Protein AF-A0A1F3VCE5-F1 (afdb_monomer)

Secondary structure (DSSP, 8-state):
----SSSHHHHHHHHHHHHHHHHHHTT--HHHHHHHHHHHHHHTT--SSEEEEHHHHHHHH-TTPPP-SEEEEEES-GGGG--SSHHHHHHHHHHHHHHHHT---SSS-EEEEPPP-EE-TTSTT--EEEEEEEEETTEEEEEEEEEE----------------GGGG---

Foldseek 3Di:
DAPPDPALVVLLVLVLVLLVVVCVVLVHDSQQSVLLVVVCVLCPPDPFQKDWDDQVVVVLVDVPGDGDLETEIEGLDLVVQDDPDLQSSQVSVLVVSQVSQPDCPVSQKHKDWADFPDWQPVAPSTKTKTKMFIDTPNDGPHIGIYIYHYPNDDDDDDPDPPPVCCSVVSD

Mean predicted aligned error: 9.4 Å

Structure (mmCIF, N/CA/C/O backbone):
data_AF-A0A1F3VCE5-F1
#
_entry.id   AF-A0A1F3VCE5-F1
#
loop_
_atom_site.group_PDB
_atom_site.id
_atom_site.type_symbol
_atom_site.label_atom_id
_atom_site.label_alt_id
_atom_site.label_comp_id
_atom_site.label_asym_id
_atom_site.label_entity_id
_atom_site.label_seq_id
_atom_site.pdbx_PDB_ins_code
_atom_site.Cartn_x
_atom_site.Cartn_y
_atom_site.Cartn_z
_atom_site.occupancy
_atom_site.B_iso_or_equiv
_atom_site.auth_seq_id
_atom_site.auth_comp_id
_atom_site.auth_asym_id
_atom_site.auth_atom_id
_atom_site.pdbx_PDB_model_num
ATOM 1 N N . MET A 1 1 ? -18.818 -1.400 -1.404 1.00 47.31 1 MET A N 1
ATOM 2 C CA . MET A 1 1 ? -19.291 -1.476 -0.005 1.00 47.31 1 MET A CA 1
ATOM 3 C C . MET A 1 1 ? -19.801 -0.100 0.384 1.00 47.31 1 MET A C 1
ATOM 5 O O . MET A 1 1 ? -19.140 0.873 0.045 1.00 47.31 1 MET A O 1
ATOM 9 N N . LYS A 1 2 ? -20.990 0.013 0.988 1.00 45.16 2 LYS A N 1
ATOM 10 C CA . LYS A 1 2 ? -21.514 1.306 1.466 1.00 45.16 2 LYS A CA 1
ATOM 11 C C . LYS A 1 2 ? -20.711 1.740 2.697 1.00 45.16 2 LYS A C 1
ATOM 13 O O . LYS A 1 2 ? -20.388 0.902 3.528 1.00 45.16 2 LYS A O 1
ATOM 18 N N . LYS A 1 3 ? -20.405 3.034 2.816 1.00 55.72 3 LYS A N 1
ATOM 19 C CA . LYS A 1 3 ? -19.778 3.611 4.014 1.00 55.72 3 LYS A CA 1
ATOM 20 C C . LYS A 1 3 ? -20.728 3.443 5.207 1.00 55.72 3 LYS A C 1
ATOM 22 O O . LYS A 1 3 ? -21.699 4.186 5.313 1.00 55.72 3 LYS A O 1
ATOM 27 N N . GLU A 1 4 ? -20.471 2.465 6.074 1.00 68.81 4 GLU A N 1
ATOM 28 C CA . GLU A 1 4 ? -21.189 2.325 7.354 1.00 68.81 4 GLU A CA 1
ATOM 29 C C . GLU A 1 4 ? -20.799 3.431 8.348 1.00 68.81 4 GLU A C 1
ATOM 31 O O . GLU A 1 4 ? -21.592 3.825 9.204 1.00 68.81 4 GLU A O 1
ATOM 36 N N . TYR A 1 5 ? -19.603 4.001 8.193 1.00 79.31 5 TYR A N 1
ATOM 37 C CA . TYR A 1 5 ? -19.126 5.116 9.005 1.00 79.31 5 TYR A CA 1
ATOM 38 C C . TYR A 1 5 ? -19.456 6.460 8.378 1.00 79.31 5 TYR A C 1
ATOM 40 O O . TYR A 1 5 ? -19.314 6.657 7.174 1.00 79.31 5 TYR A O 1
ATOM 48 N N . LYS A 1 6 ? -19.839 7.414 9.230 1.00 81.31 6 LYS A N 1
ATOM 49 C CA . LYS A 1 6 ? -20.120 8.797 8.826 1.00 81.31 6 LYS A CA 1
ATOM 50 C C . LYS A 1 6 ? -18.841 9.590 8.551 1.00 81.31 6 LYS A C 1
ATOM 52 O O . LYS A 1 6 ? -18.861 10.500 7.725 1.00 81.31 6 LYS A O 1
ATOM 57 N N . THR A 1 7 ? -17.735 9.260 9.225 1.00 88.56 7 THR A N 1
ATOM 58 C CA . THR A 1 7 ? -16.458 9.972 9.088 1.00 88.56 7 THR A CA 1
ATOM 59 C C . THR A 1 7 ? -15.280 9.018 8.877 1.00 88.56 7 THR A C 1
ATOM 61 O O . THR A 1 7 ? -15.267 7.889 9.371 1.00 88.56 7 THR A O 1
ATOM 64 N N . SER A 1 8 ? -14.255 9.499 8.167 1.00 88.62 8 SER A N 1
ATOM 65 C CA . SER A 1 8 ? -12.971 8.807 7.970 1.00 88.62 8 SER A CA 1
ATOM 66 C C . SER A 1 8 ? -12.250 8.533 9.294 1.00 88.62 8 SER A C 1
ATOM 68 O O . SER A 1 8 ? -11.576 7.515 9.446 1.00 88.62 8 SER A O 1
ATOM 70 N N . ARG A 1 9 ? -12.411 9.425 10.279 1.00 90.50 9 ARG A N 1
ATOM 71 C CA . ARG A 1 9 ? -11.846 9.280 11.623 1.00 90.50 9 ARG A CA 1
ATOM 72 C C . ARG A 1 9 ? -12.459 8.105 12.378 1.00 90.50 9 ARG A C 1
ATOM 74 O O . ARG A 1 9 ? -11.711 7.327 12.969 1.00 90.50 9 ARG A O 1
ATOM 81 N N . ASP A 1 10 ? -13.784 7.980 12.352 1.00 88.94 10 ASP A N 1
ATOM 82 C CA . ASP A 1 10 ? -14.490 6.886 13.031 1.00 88.94 10 ASP A CA 1
ATOM 83 C C . ASP A 1 10 ? -14.107 5.542 12.414 1.00 88.94 10 ASP A C 1
ATOM 85 O O . ASP A 1 10 ? -13.773 4.602 13.136 1.00 88.94 10 ASP A O 1
ATOM 89 N N . PHE A 1 11 ? -14.042 5.496 11.079 1.00 88.62 11 PHE A N 1
ATOM 90 C CA . PHE A 1 11 ? -13.534 4.339 10.352 1.00 88.62 11 PHE A CA 1
ATOM 91 C C . PHE A 1 11 ? -12.097 3.989 10.764 1.00 88.62 11 PHE A C 1
ATOM 93 O O . PHE A 1 11 ? -11.826 2.836 11.095 1.00 88.62 11 PHE A O 1
ATOM 100 N N . ARG A 1 12 ? -11.178 4.969 10.814 1.00 88.88 12 ARG A N 1
ATOM 101 C CA . ARG A 1 12 ? -9.786 4.728 11.231 1.00 88.88 12 ARG A CA 1
ATOM 102 C C . ARG A 1 12 ? -9.717 4.111 12.624 1.00 88.88 12 ARG A C 1
ATOM 104 O O . ARG A 1 12 ? -8.976 3.154 12.824 1.00 88.88 12 ARG A O 1
ATOM 111 N N . ASN A 1 13 ? -10.451 4.666 13.585 1.00 89.44 13 ASN A N 1
ATOM 112 C CA . ASN A 1 13 ? -10.423 4.190 14.966 1.00 89.44 13 ASN A CA 1
ATOM 113 C C . ASN A 1 13 ? -10.963 2.757 15.063 1.00 89.44 13 ASN A C 1
ATOM 115 O O . ASN A 1 13 ? -10.284 1.889 15.610 1.00 89.44 13 ASN A O 1
ATOM 119 N N . ALA A 1 14 ? -12.122 2.495 14.451 1.00 89.06 14 ALA A N 1
ATOM 120 C CA . ALA A 1 14 ? -12.724 1.165 14.424 1.00 89.06 14 ALA A CA 1
ATOM 121 C C . ALA A 1 14 ? -11.811 0.131 13.748 1.00 89.06 14 ALA A C 1
ATOM 123 O O . ALA A 1 14 ? -11.605 -0.961 14.282 1.00 89.06 14 ALA A O 1
ATOM 124 N N . LEU A 1 15 ? -11.200 0.496 12.614 1.00 88.12 15 LEU A N 1
ATOM 125 C CA . LEU A 1 15 ? -10.221 -0.339 11.929 1.00 88.12 15 LEU A CA 1
ATOM 126 C C . LEU A 1 15 ? -9.036 -0.643 12.850 1.00 88.12 15 LEU A C 1
ATOM 128 O O . LEU A 1 15 ? -8.709 -1.807 13.056 1.00 88.12 15 LEU A O 1
ATOM 132 N N . LEU A 1 16 ? -8.396 0.375 13.429 1.00 88.94 16 LEU A N 1
ATOM 133 C CA . LEU A 1 16 ? -7.216 0.184 14.276 1.00 88.94 16 LEU A CA 1
ATOM 134 C C . LEU A 1 16 ? -7.503 -0.705 15.487 1.00 88.94 16 LEU A C 1
ATOM 136 O O . LEU A 1 16 ? -6.678 -1.558 15.818 1.00 88.94 16 LEU A O 1
ATOM 140 N N . ASP A 1 17 ? -8.659 -0.549 16.124 1.00 90.62 17 ASP A N 1
ATOM 141 C CA . ASP A 1 17 ? -9.047 -1.388 17.255 1.00 90.62 17 ASP A CA 1
ATOM 142 C C . ASP A 1 17 ? -9.323 -2.830 16.827 1.00 90.62 17 ASP A C 1
ATOM 144 O O . ASP A 1 17 ? -8.852 -3.768 17.478 1.00 90.62 17 ASP A O 1
ATOM 148 N N . LYS A 1 18 ? -9.965 -3.034 15.672 1.00 87.06 18 LYS A N 1
ATOM 149 C CA . LYS A 1 18 ? -10.156 -4.373 15.110 1.00 87.06 18 LYS A CA 1
ATOM 150 C C . LYS A 1 18 ? -8.828 -5.046 14.763 1.00 87.06 18 LYS A C 1
ATOM 152 O O . LYS A 1 18 ? -8.633 -6.215 15.092 1.00 87.06 18 LYS A O 1
ATOM 157 N N . LEU A 1 19 ? -7.884 -4.322 14.159 1.00 87.88 19 LEU A N 1
ATOM 158 C CA . LEU A 1 19 ? -6.565 -4.869 13.818 1.00 87.88 19 LEU A CA 1
ATOM 159 C C . LEU A 1 19 ? -5.781 -5.287 15.069 1.00 87.88 19 LEU A C 1
ATOM 161 O O . LEU A 1 19 ? -5.090 -6.304 15.026 1.00 87.88 19 LEU A O 1
ATOM 165 N N . LYS A 1 20 ? -5.918 -4.569 16.194 1.00 89.75 20 LYS A N 1
ATOM 166 C CA . LYS A 1 20 ? -5.337 -4.991 17.484 1.00 89.75 20 LYS A CA 1
ATOM 167 C C . LYS A 1 20 ? -5.942 -6.307 17.974 1.00 89.75 20 LYS A C 1
ATOM 169 O O . LYS A 1 20 ? -5.195 -7.190 18.387 1.00 89.75 20 LYS A O 1
ATOM 174 N N . GLN A 1 21 ? -7.266 -6.457 17.897 1.00 88.19 21 GLN A N 1
ATOM 175 C CA . GLN A 1 21 ? -7.953 -7.693 18.295 1.00 88.19 21 GLN A CA 1
ATOM 176 C C . GLN A 1 21 ? -7.508 -8.887 17.439 1.00 88.19 21 GLN A C 1
ATOM 178 O O . GLN A 1 21 ? -7.183 -9.945 17.973 1.00 88.19 21 GLN A O 1
ATOM 183 N N . VAL A 1 22 ? -7.433 -8.704 16.117 1.00 85.75 22 VAL A N 1
ATOM 184 C CA . VAL A 1 22 ? -6.975 -9.743 15.180 1.00 85.75 22 VAL A CA 1
ATOM 185 C C . VAL A 1 22 ? -5.514 -10.114 15.439 1.00 85.75 22 VAL A C 1
ATOM 187 O O . VAL A 1 22 ? -5.173 -11.294 15.466 1.00 85.75 22 VAL A O 1
ATOM 190 N N . ALA A 1 23 ? -4.651 -9.122 15.668 1.00 87.81 23 ALA A N 1
ATOM 191 C CA . ALA A 1 23 ? -3.246 -9.347 15.989 1.00 87.81 23 ALA A CA 1
ATOM 192 C C . ALA A 1 23 ? -3.077 -10.172 17.273 1.00 87.81 23 ALA A C 1
ATOM 194 O O . ALA A 1 23 ? -2.309 -11.134 17.278 1.00 87.81 23 ALA A O 1
ATOM 195 N N . PHE A 1 24 ? -3.844 -9.848 18.318 1.00 89.75 24 PHE A N 1
ATOM 196 C CA . PHE A 1 24 ? -3.861 -10.602 19.569 1.00 89.75 24 PHE A CA 1
ATOM 197 C C . PHE A 1 24 ? -4.311 -12.053 19.355 1.00 89.75 24 PHE A C 1
ATOM 199 O O . PHE A 1 24 ? -3.598 -12.977 19.740 1.00 89.75 24 PHE A O 1
ATOM 206 N N . ALA A 1 25 ? -5.442 -12.261 18.673 1.00 86.31 25 ALA A N 1
ATOM 207 C CA . ALA A 1 25 ? -5.984 -13.595 18.412 1.00 86.31 25 ALA A CA 1
ATOM 208 C C . ALA A 1 25 ? -5.031 -14.476 17.585 1.00 86.31 25 ALA A C 1
ATOM 210 O O . ALA A 1 25 ? -4.912 -15.671 17.838 1.00 86.31 25 ALA A O 1
ATOM 211 N N . GLN A 1 26 ? -4.321 -13.887 16.618 1.00 82.62 26 GLN A N 1
ATOM 212 C CA . GLN A 1 26 ? -3.364 -14.601 15.767 1.00 82.62 26 GLN A CA 1
ATOM 213 C C . GLN A 1 26 ? -1.943 -14.666 16.348 1.00 82.62 26 GLN A C 1
ATOM 215 O O . GLN A 1 26 ? -1.054 -15.187 15.676 1.00 82.62 26 GLN A O 1
ATOM 220 N N . GLN A 1 27 ? -1.701 -14.106 17.540 1.00 86.69 27 GLN A N 1
ATOM 221 C CA . GLN A 1 27 ? -0.365 -13.977 18.142 1.00 86.69 27 GLN A CA 1
ATOM 222 C C . GLN A 1 27 ? 0.666 -13.341 17.185 1.00 86.69 27 GLN A C 1
ATOM 224 O O . GLN A 1 27 ? 1.843 -13.701 17.148 1.00 86.69 27 GLN A O 1
ATOM 229 N N . LYS A 1 28 ? 0.215 -12.376 16.376 1.00 84.38 28 LYS A N 1
ATOM 230 C CA . LYS A 1 28 ? 1.040 -11.619 15.424 1.00 84.38 28 LYS A CA 1
A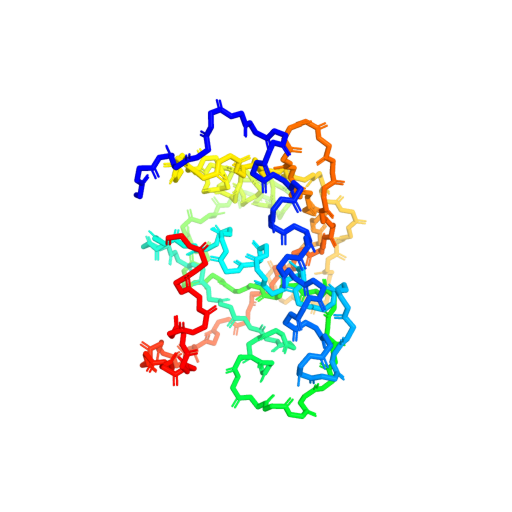TOM 231 C C . LYS A 1 28 ? 1.195 -10.184 15.908 1.00 84.38 28 LYS A C 1
ATOM 233 O O . LYS A 1 28 ? 0.367 -9.661 16.646 1.00 84.38 28 LYS A O 1
ATOM 238 N N . SER A 1 29 ? 2.241 -9.500 15.451 1.00 87.69 29 SER A N 1
ATOM 239 C CA . SER A 1 29 ? 2.367 -8.069 15.723 1.00 87.69 29 SER A CA 1
ATOM 240 C C . SER A 1 29 ? 1.297 -7.273 14.976 1.00 87.69 29 SER A C 1
ATOM 242 O O . SER A 1 29 ? 0.967 -7.572 13.823 1.00 87.69 29 SER A O 1
ATOM 244 N N . VAL A 1 30 ? 0.791 -6.214 15.611 1.00 86.38 30 VAL A N 1
ATOM 245 C CA . VAL A 1 30 ? -0.200 -5.308 15.009 1.00 86.38 30 VAL A CA 1
ATOM 246 C C . VAL A 1 30 ? 0.321 -4.761 13.681 1.00 86.38 30 VAL A C 1
ATOM 248 O O . VAL A 1 30 ? -0.391 -4.784 12.685 1.00 86.38 30 VAL A O 1
ATOM 251 N N . GLN A 1 31 ? 1.602 -4.388 13.618 1.00 83.81 31 GLN A N 1
ATOM 252 C CA . GLN A 1 31 ? 2.233 -3.870 12.404 1.00 83.81 31 GLN A CA 1
ATOM 253 C C . GLN A 1 31 ? 2.229 -4.890 11.257 1.00 83.81 31 GLN A C 1
ATOM 255 O O . GLN A 1 31 ? 2.197 -4.497 10.094 1.00 83.81 31 GLN A O 1
ATOM 260 N N . ARG A 1 32 ? 2.286 -6.197 11.552 1.00 83.44 32 ARG A N 1
ATOM 261 C CA . ARG A 1 32 ? 2.209 -7.246 10.525 1.00 83.44 32 ARG A CA 1
ATOM 262 C C . ARG A 1 32 ? 0.805 -7.328 9.935 1.00 83.44 32 ARG A C 1
ATOM 264 O O . ARG A 1 32 ? 0.677 -7.271 8.718 1.00 83.44 32 ARG A O 1
ATOM 271 N N . ILE A 1 33 ? -0.220 -7.392 10.786 1.00 84.81 33 ILE A N 1
ATOM 272 C CA . ILE A 1 33 ? -1.625 -7.409 10.349 1.00 84.81 33 ILE A CA 1
ATOM 273 C C . ILE A 1 33 ? -1.952 -6.142 9.551 1.00 84.81 33 ILE A C 1
ATOM 275 O O . ILE A 1 33 ? -2.506 -6.213 8.463 1.00 84.81 33 ILE A O 1
ATOM 279 N N . GLN A 1 34 ? -1.520 -4.984 10.044 1.00 84.94 34 GLN A N 1
ATOM 280 C CA . GLN A 1 34 ? -1.663 -3.695 9.373 1.00 84.94 34 GLN A CA 1
ATOM 281 C C . GLN A 1 34 ? -1.083 -3.680 7.951 1.00 84.94 34 GLN A C 1
ATOM 283 O O . GLN A 1 34 ? -1.758 -3.253 7.016 1.00 84.94 34 GLN A O 1
ATOM 288 N N . ARG A 1 35 ? 0.147 -4.184 7.766 1.00 81.12 35 ARG A N 1
ATOM 289 C CA . ARG A 1 35 ? 0.762 -4.287 6.434 1.00 81.12 35 ARG A CA 1
ATOM 290 C C . ARG A 1 35 ? -0.004 -5.236 5.521 1.00 81.12 35 ARG A C 1
ATOM 292 O O . ARG A 1 35 ? -0.157 -4.916 4.349 1.00 81.12 35 ARG A O 1
ATOM 299 N N . GLN A 1 36 ? -0.493 -6.362 6.041 1.00 81.56 36 GLN A N 1
ATOM 300 C CA . GLN A 1 36 ? -1.307 -7.299 5.262 1.00 81.56 36 GLN A CA 1
ATOM 301 C C . GLN A 1 36 ? -2.576 -6.613 4.744 1.00 81.56 36 GLN A C 1
ATOM 303 O O . GLN A 1 36 ? -2.790 -6.577 3.538 1.00 81.56 36 GLN A O 1
ATOM 308 N N . VAL A 1 37 ? -3.322 -5.934 5.621 1.00 84.50 37 VAL A N 1
ATOM 309 C CA . VAL A 1 37 ? -4.534 -5.197 5.224 1.00 84.50 37 VAL A CA 1
ATOM 310 C C . VAL A 1 37 ? -4.240 -4.100 4.205 1.00 84.50 37 VAL A C 1
ATOM 312 O O . VAL A 1 37 ? -4.948 -3.991 3.209 1.00 84.50 37 VAL A O 1
ATOM 315 N N . ALA A 1 38 ? -3.195 -3.297 4.420 1.00 84.38 38 ALA A N 1
ATOM 316 C CA . ALA A 1 38 ? -2.819 -2.243 3.478 1.00 84.38 38 ALA A CA 1
ATOM 317 C C . ALA A 1 38 ? -2.469 -2.807 2.089 1.00 84.38 38 ALA A C 1
ATOM 319 O O . ALA A 1 38 ? -2.862 -2.236 1.075 1.00 84.38 38 ALA A O 1
ATOM 320 N N . SER A 1 39 ? -1.766 -3.942 2.049 1.00 80.19 39 SER A N 1
ATOM 321 C CA . SER A 1 39 ? -1.343 -4.600 0.807 1.00 80.19 39 SER A CA 1
ATOM 322 C C . SER A 1 39 ? -2.532 -5.191 0.054 1.00 80.19 39 SER A C 1
ATOM 324 O O . SER A 1 39 ? -2.686 -4.949 -1.143 1.00 80.19 39 SER A O 1
ATOM 326 N N . ASP A 1 40 ? -3.412 -5.898 0.766 1.00 80.75 40 ASP A N 1
ATOM 327 C CA . ASP A 1 40 ? -4.636 -6.462 0.198 1.00 80.75 40 ASP A CA 1
ATOM 328 C C . ASP A 1 40 ? -5.523 -5.357 -0.385 1.00 80.75 40 ASP A C 1
ATOM 330 O O . ASP A 1 40 ? -6.022 -5.478 -1.507 1.00 80.75 40 ASP A O 1
ATOM 334 N N . ARG A 1 41 ? -5.671 -4.235 0.331 1.00 84.50 41 ARG A N 1
ATOM 335 C CA . ARG A 1 41 ? -6.462 -3.083 -0.126 1.00 84.50 41 ARG A CA 1
ATOM 336 C C . ARG A 1 41 ? -5.859 -2.417 -1.359 1.00 84.50 41 ARG A C 1
ATOM 338 O O . ARG A 1 41 ? -6.585 -2.204 -2.328 1.00 84.50 41 ARG A O 1
ATOM 345 N N . LEU A 1 42 ? -4.545 -2.189 -1.383 1.00 82.19 42 LEU A N 1
ATOM 346 C CA . LEU A 1 42 ? -3.846 -1.584 -2.524 1.00 82.19 42 LEU A CA 1
ATOM 347 C C . LEU A 1 42 ? -4.054 -2.369 -3.835 1.00 82.19 42 LEU A C 1
ATOM 349 O O . LEU A 1 42 ? -4.202 -1.778 -4.909 1.00 82.19 42 LEU A O 1
ATOM 353 N N . PHE A 1 43 ? -4.109 -3.702 -3.760 1.00 78.12 43 PHE A N 1
ATOM 354 C CA . PHE A 1 43 ? -4.286 -4.570 -4.932 1.00 78.12 43 PHE A CA 1
ATOM 355 C C . PHE A 1 43 ? -5.708 -5.126 -5.099 1.00 78.12 43 PHE A C 1
ATOM 357 O O . PHE A 1 43 ? -5.961 -5.909 -6.021 1.00 78.12 43 PHE A O 1
ATOM 364 N N . THR A 1 44 ? -6.671 -4.675 -4.292 1.00 80.25 44 THR A N 1
ATOM 365 C CA . THR A 1 44 ? -8.076 -5.075 -4.433 1.00 80.25 44 THR A CA 1
ATOM 366 C C . THR A 1 44 ? -8.632 -4.642 -5.796 1.00 80.25 44 THR A C 1
ATOM 368 O O . THR A 1 44 ? -8.356 -3.553 -6.311 1.00 80.25 44 THR A O 1
ATOM 371 N N . GLY A 1 45 ? -9.396 -5.534 -6.438 1.00 67.88 45 GLY A N 1
ATOM 372 C CA . GLY A 1 45 ? -10.008 -5.282 -7.749 1.00 67.88 45 GLY A CA 1
ATOM 373 C C . GLY A 1 45 ? -9.008 -5.138 -8.904 1.00 67.88 45 GLY A C 1
ATOM 374 O O . GLY A 1 45 ? -9.370 -4.656 -9.977 1.00 67.88 45 GLY A O 1
ATOM 375 N N . ALA A 1 46 ? -7.737 -5.506 -8.714 1.00 60.56 46 ALA A N 1
ATOM 376 C CA . ALA A 1 46 ? -6.721 -5.395 -9.752 1.00 60.56 46 ALA A CA 1
ATOM 377 C C . ALA A 1 46 ? -6.938 -6.423 -10.883 1.00 60.56 46 ALA A C 1
ATOM 379 O O . ALA A 1 46 ? -6.563 -7.587 -10.768 1.00 60.56 46 ALA A O 1
ATOM 380 N N . LYS A 1 47 ? -7.448 -5.969 -12.034 1.00 60.16 47 LYS A N 1
ATOM 381 C CA . LYS A 1 47 ? -7.183 -6.598 -13.342 1.00 60.16 47 LYS A CA 1
ATOM 382 C C . LYS A 1 47 ? -5.889 -6.010 -13.913 1.00 60.16 47 LYS A C 1
ATOM 384 O O . LYS A 1 47 ? -5.919 -5.277 -14.892 1.00 60.16 47 LYS A O 1
ATOM 389 N N . ALA A 1 48 ? -4.767 -6.217 -13.236 1.00 61.25 48 ALA A N 1
ATOM 390 C CA . ALA A 1 48 ? -3.525 -5.512 -13.548 1.00 61.25 48 ALA A CA 1
ATOM 391 C C . ALA A 1 48 ? -2.390 -6.491 -13.893 1.00 61.25 48 ALA A C 1
ATOM 393 O O . ALA A 1 48 ? -2.436 -7.652 -13.473 1.00 61.25 48 ALA A O 1
ATOM 394 N N . PRO A 1 49 ? -1.358 -6.057 -14.641 1.00 73.56 49 PRO A N 1
ATOM 395 C CA . PRO A 1 49 ? -0.232 -6.912 -15.013 1.00 73.56 49 PRO A CA 1
ATOM 396 C C . PRO A 1 49 ? 0.708 -7.216 -13.834 1.00 73.56 49 PRO A C 1
ATOM 398 O O . PRO A 1 49 ? 1.758 -7.809 -14.049 1.00 73.56 49 PRO A O 1
ATOM 401 N N . TRP A 1 5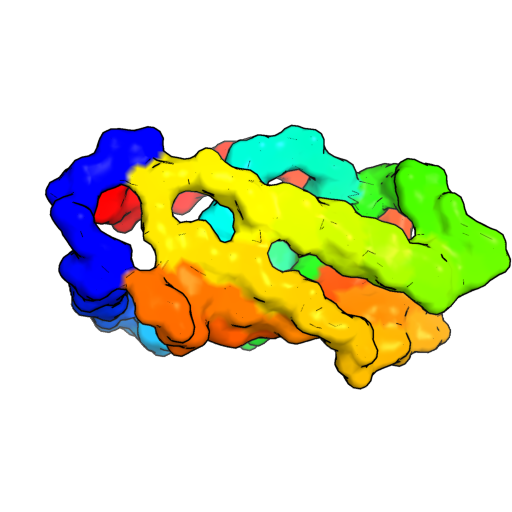0 ? 0.364 -6.824 -12.604 1.00 77.00 50 TRP A N 1
ATOM 402 C CA . TRP A 1 50 ? 1.183 -7.051 -11.417 1.00 77.00 50 TRP A CA 1
ATOM 403 C C . TRP A 1 50 ? 1.057 -8.491 -10.921 1.00 77.00 50 TRP A C 1
ATOM 405 O O . TRP A 1 50 ? -0.029 -9.068 -10.841 1.00 77.00 50 TRP A O 1
ATOM 415 N N . ILE A 1 51 ? 2.193 -9.056 -10.551 1.00 78.44 51 ILE A N 1
ATOM 416 C CA . ILE A 1 51 ? 2.328 -10.344 -9.892 1.00 78.44 51 ILE A CA 1
ATOM 417 C C . ILE A 1 51 ? 2.965 -10.086 -8.536 1.00 78.44 51 ILE A C 1
ATOM 419 O O . ILE A 1 51 ? 4.098 -9.618 -8.483 1.00 78.44 51 ILE A O 1
ATOM 423 N N . LEU A 1 52 ? 2.275 -10.449 -7.456 1.00 79.25 52 LEU A N 1
ATOM 424 C CA . LEU A 1 52 ? 2.851 -10.424 -6.115 1.00 79.25 52 LEU A CA 1
ATOM 425 C C . LEU A 1 52 ? 3.857 -11.569 -5.942 1.00 79.25 52 LEU A C 1
ATOM 427 O O . LEU A 1 52 ? 3.505 -12.734 -6.112 1.00 79.25 52 LEU A O 1
ATOM 431 N N . LYS A 1 53 ? 5.091 -11.236 -5.576 1.00 78.06 53 LYS A N 1
ATOM 432 C CA . LYS A 1 53 ? 6.222 -12.140 -5.358 1.00 78.06 53 LYS A CA 1
ATOM 433 C C . LYS A 1 53 ? 6.727 -12.074 -3.914 1.00 78.06 53 LYS A C 1
ATOM 435 O O . LYS A 1 53 ? 6.175 -11.390 -3.051 1.00 78.06 53 LYS A O 1
ATOM 440 N N . GLY A 1 54 ? 7.795 -12.833 -3.677 1.00 77.19 54 GLY A N 1
ATOM 441 C CA . GLY A 1 54 ? 8.660 -12.686 -2.517 1.00 77.19 54 GLY A CA 1
ATOM 442 C C . GLY A 1 54 ? 8.008 -13.051 -1.191 1.00 77.19 54 GLY A C 1
ATOM 443 O O . GLY A 1 54 ? 7.153 -13.938 -1.112 1.00 77.19 54 GLY A O 1
ATOM 444 N N . GLY A 1 55 ? 8.461 -12.389 -0.126 1.00 77.88 55 GLY A N 1
ATOM 445 C CA . GLY A 1 55 ? 8.091 -12.745 1.244 1.00 77.88 55 GLY A CA 1
ATOM 446 C C . GLY A 1 55 ? 6.591 -12.626 1.498 1.00 77.88 55 GLY A C 1
ATOM 447 O O . GLY A 1 55 ? 6.006 -13.508 2.119 1.00 77.88 55 GLY A O 1
ATOM 448 N N . HIS A 1 56 ? 5.947 -11.586 0.963 1.00 76.31 56 HIS A N 1
ATOM 449 C CA . HIS A 1 56 ? 4.527 -11.348 1.206 1.00 76.31 56 HIS A CA 1
ATOM 450 C C . HIS A 1 56 ? 3.653 -12.395 0.503 1.00 76.31 56 HIS A C 1
ATOM 452 O O . HIS A 1 56 ? 2.709 -12.907 1.098 1.00 76.31 56 HIS A O 1
ATOM 458 N N . ALA A 1 57 ? 4.027 -12.816 -0.712 1.00 77.81 57 ALA A N 1
ATOM 459 C CA . ALA A 1 57 ? 3.365 -13.932 -1.387 1.00 77.81 57 ALA A CA 1
ATOM 460 C C . ALA A 1 57 ? 3.466 -15.244 -0.587 1.00 77.81 57 ALA A C 1
ATOM 462 O O . ALA A 1 57 ? 2.518 -16.030 -0.569 1.00 77.81 57 ALA A O 1
ATOM 463 N N . LEU A 1 58 ? 4.597 -15.487 0.086 1.00 78.19 58 LEU A N 1
ATOM 464 C CA . LEU A 1 58 ? 4.762 -16.640 0.976 1.00 78.19 58 LEU A CA 1
ATOM 465 C C . LEU A 1 58 ? 3.948 -16.495 2.265 1.00 78.19 58 LEU A C 1
ATOM 467 O O . LEU A 1 58 ? 3.391 -17.487 2.726 1.00 78.19 58 LEU A O 1
ATOM 471 N N . GLU A 1 59 ? 3.827 -15.285 2.818 1.00 76.38 59 GLU A N 1
ATOM 472 C CA . GLU A 1 59 ? 2.969 -15.010 3.979 1.00 76.38 59 GLU A CA 1
ATOM 473 C C . GLU A 1 59 ? 1.502 -15.331 3.740 1.00 76.38 59 GLU A C 1
ATOM 475 O O . GLU A 1 59 ? 0.842 -15.853 4.636 1.00 76.38 59 GLU A O 1
ATOM 480 N N . LEU A 1 60 ? 1.015 -15.079 2.528 1.00 73.62 60 LEU A N 1
ATOM 481 C CA . LEU A 1 60 ? -0.345 -15.439 2.143 1.00 73.62 60 LEU A CA 1
ATOM 482 C C . LEU A 1 60 ? -0.535 -16.958 2.008 1.00 73.62 60 LEU A C 1
ATOM 484 O O . LEU A 1 60 ? -1.659 -17.432 2.115 1.00 73.62 60 LEU A O 1
ATOM 488 N N . ARG A 1 61 ? 0.538 -17.728 1.780 1.00 71.69 61 ARG A N 1
ATOM 489 C CA . ARG A 1 61 ? 0.484 -19.184 1.536 1.00 71.69 61 ARG A CA 1
ATOM 490 C C . ARG A 1 61 ? 0.834 -20.034 2.756 1.00 71.69 61 ARG A C 1
ATOM 492 O O . ARG A 1 61 ? 0.360 -21.159 2.862 1.00 71.69 61 ARG A O 1
ATOM 499 N N . ILE A 1 62 ? 1.698 -19.538 3.641 1.00 74.62 62 ILE A N 1
ATOM 500 C CA . ILE A 1 62 ? 2.290 -20.303 4.745 1.00 74.62 62 ILE A CA 1
ATOM 501 C C . ILE A 1 62 ? 2.131 -19.518 6.046 1.00 74.62 62 ILE A C 1
ATOM 503 O O . ILE A 1 62 ? 2.714 -18.442 6.212 1.00 74.62 62 ILE A O 1
ATOM 507 N N . GLN A 1 63 ? 1.416 -20.107 7.008 1.00 65.44 63 GLN A N 1
ATOM 508 C CA . GLN A 1 63 ? 1.089 -19.477 8.293 1.00 65.44 63 GLN A CA 1
ATOM 509 C C . GLN A 1 63 ? 2.329 -19.055 9.111 1.00 65.44 63 GLN A C 1
ATOM 511 O O . GLN A 1 63 ? 2.311 -17.997 9.737 1.00 65.44 63 GLN A O 1
ATOM 516 N N . ASN A 1 64 ? 3.425 -19.825 9.044 1.00 69.44 64 ASN A N 1
ATOM 517 C CA . ASN A 1 64 ? 4.655 -19.623 9.833 1.00 69.44 64 ASN A CA 1
ATOM 518 C C . ASN A 1 64 ? 5.826 -19.009 9.045 1.00 69.44 64 ASN A C 1
ATOM 520 O O . ASN A 1 64 ? 6.991 -19.141 9.418 1.00 69.44 64 ASN A O 1
ATOM 524 N N . SER A 1 65 ? 5.544 -18.344 7.931 1.00 72.12 65 SER A N 1
ATOM 525 C CA . SER A 1 65 ? 6.566 -17.610 7.179 1.00 72.12 65 SER A CA 1
ATOM 526 C C . SER A 1 65 ? 7.107 -16.412 7.974 1.00 72.12 65 SER A C 1
ATOM 528 O O . SER A 1 65 ? 6.389 -15.758 8.750 1.00 72.12 65 SER A O 1
ATOM 530 N N . ARG A 1 66 ? 8.397 -16.107 7.764 1.00 72.81 66 ARG A N 1
ATOM 531 C CA . ARG A 1 66 ? 9.044 -14.915 8.330 1.00 72.81 66 ARG A CA 1
ATOM 532 C C . ARG A 1 66 ? 8.308 -13.661 7.867 1.00 72.81 66 ARG A C 1
ATOM 534 O O . ARG A 1 66 ? 7.958 -13.554 6.697 1.00 72.81 66 ARG A O 1
ATOM 541 N N . ALA A 1 67 ? 8.125 -12.710 8.781 1.00 69.81 67 ALA A N 1
ATOM 542 C CA . ALA A 1 67 ? 7.504 -11.437 8.451 1.00 69.81 67 ALA A CA 1
ATOM 543 C C . ALA A 1 67 ? 8.390 -10.630 7.487 1.00 69.81 67 ALA A C 1
ATOM 545 O O . ALA A 1 67 ? 9.565 -10.399 7.778 1.00 69.81 67 ALA A O 1
ATOM 546 N N . THR A 1 68 ? 7.813 -10.147 6.391 1.00 72.56 68 THR A N 1
ATOM 547 C CA . THR A 1 68 ? 8.415 -9.158 5.500 1.00 72.56 68 THR A CA 1
ATOM 548 C C . THR A 1 68 ? 7.773 -7.783 5.699 1.00 72.56 68 THR A C 1
ATOM 550 O O . THR A 1 68 ? 6.635 -7.631 6.166 1.00 72.56 68 THR A O 1
ATOM 553 N N . LYS A 1 69 ? 8.546 -6.743 5.398 1.00 73.12 69 LYS A N 1
ATOM 554 C CA . LYS A 1 69 ? 8.071 -5.352 5.316 1.00 73.12 69 LYS A CA 1
ATOM 555 C C . LYS A 1 69 ? 7.839 -4.911 3.871 1.00 73.12 69 LYS A C 1
ATOM 557 O O . LYS A 1 69 ? 7.258 -3.852 3.646 1.00 73.12 69 LYS A O 1
ATOM 562 N N . ASP A 1 70 ? 8.292 -5.738 2.942 1.00 79.62 70 ASP A N 1
ATOM 563 C CA . ASP A 1 70 ? 8.490 -5.409 1.549 1.00 79.62 70 ASP A CA 1
ATOM 564 C C . ASP A 1 70 ? 7.455 -6.152 0.691 1.00 79.62 70 ASP A C 1
ATOM 566 O O . ASP A 1 70 ? 7.135 -7.318 0.945 1.00 79.62 70 ASP A O 1
ATOM 570 N N . LEU A 1 71 ? 6.909 -5.443 -0.297 1.00 78.69 71 LEU A N 1
ATOM 571 C CA . LEU A 1 71 ? 5.994 -5.953 -1.310 1.00 78.69 71 LEU A CA 1
ATOM 572 C C . LEU A 1 71 ? 6.743 -6.106 -2.623 1.00 78.69 71 LEU A C 1
ATOM 574 O O . LEU A 1 71 ? 6.959 -5.128 -3.333 1.00 78.69 71 LEU A O 1
ATOM 578 N N . ASP A 1 72 ? 7.121 -7.335 -2.947 1.00 81.00 72 ASP A N 1
ATOM 579 C CA . ASP A 1 72 ? 7.793 -7.634 -4.204 1.00 81.00 72 ASP A CA 1
ATOM 580 C C . ASP A 1 72 ? 6.759 -7.813 -5.314 1.00 81.00 72 ASP A C 1
ATOM 582 O O . ASP A 1 72 ? 5.847 -8.630 -5.204 1.00 81.00 72 ASP A O 1
ATOM 586 N N . LEU A 1 73 ? 6.903 -7.065 -6.399 1.00 79.75 73 LEU A N 1
ATOM 587 C CA . LEU A 1 73 ? 6.060 -7.145 -7.578 1.00 79.75 73 LEU A CA 1
ATOM 588 C C . LEU A 1 73 ? 6.892 -7.453 -8.815 1.00 79.75 73 LEU A C 1
ATOM 590 O O . LEU A 1 73 ? 7.948 -6.863 -9.044 1.00 79.75 73 LEU A O 1
ATOM 594 N N . ALA A 1 74 ? 6.342 -8.312 -9.662 1.00 78.81 74 ALA A N 1
ATOM 595 C CA . ALA A 1 74 ? 6.781 -8.475 -11.037 1.00 78.81 74 ALA A CA 1
ATOM 596 C C . ALA A 1 74 ? 5.696 -8.030 -12.011 1.00 78.81 74 ALA A C 1
ATOM 598 O O . ALA A 1 74 ? 4.506 -8.010 -11.692 1.00 78.81 74 ALA A O 1
ATOM 599 N N . LEU A 1 75 ? 6.121 -7.703 -13.224 1.00 74.75 75 LEU A N 1
ATOM 600 C CA . LEU A 1 75 ? 5.242 -7.372 -14.332 1.00 74.75 75 LEU A CA 1
ATOM 601 C C . LEU A 1 75 ? 5.070 -8.593 -15.233 1.00 74.75 75 LEU A C 1
ATOM 603 O O . LEU A 1 75 ? 6.048 -9.215 -15.630 1.00 74.75 75 LEU A O 1
ATOM 607 N N . LYS A 1 76 ? 3.820 -8.929 -15.568 1.00 72.31 76 LYS A N 1
ATOM 608 C CA . LYS A 1 76 ? 3.487 -9.996 -16.528 1.00 72.31 76 LYS A CA 1
ATOM 609 C C . LYS A 1 76 ? 4.054 -9.721 -17.913 1.00 72.31 76 LYS A C 1
ATOM 611 O O . LYS A 1 76 ? 4.445 -10.653 -18.602 1.00 72.31 76 LYS A O 1
ATOM 616 N N . ASP A 1 77 ? 4.066 -8.452 -18.308 1.00 70.81 77 ASP A N 1
ATOM 617 C CA . ASP A 1 77 ? 4.635 -8.007 -19.570 1.00 70.81 77 ASP A CA 1
ATOM 618 C C . ASP A 1 77 ? 5.352 -6.670 -19.357 1.00 70.81 77 ASP A C 1
ATOM 620 O O . ASP A 1 77 ? 4.732 -5.607 -19.282 1.00 70.81 77 ASP A O 1
ATOM 624 N N . ALA A 1 78 ? 6.678 -6.737 -19.227 1.00 64.69 78 ALA A N 1
ATOM 625 C CA . ALA A 1 78 ? 7.537 -5.567 -19.075 1.00 64.69 78 ALA A CA 1
ATOM 626 C C . ALA A 1 78 ? 7.463 -4.623 -20.289 1.00 64.69 78 ALA A C 1
ATOM 628 O O . ALA A 1 78 ? 7.695 -3.419 -20.144 1.00 64.69 78 ALA A O 1
ATOM 629 N N . LYS A 1 79 ? 7.065 -5.133 -21.468 1.00 67.00 79 LYS A N 1
ATOM 630 C CA . LYS A 1 79 ? 6.953 -4.333 -22.694 1.00 67.00 79 LYS A CA 1
ATOM 631 C C . LYS A 1 79 ? 5.835 -3.299 -22.621 1.00 67.00 79 LYS A C 1
ATOM 633 O O . LYS A 1 79 ? 5.934 -2.272 -23.290 1.00 67.00 79 LYS A O 1
ATOM 638 N N . LEU A 1 80 ? 4.823 -3.522 -21.773 1.00 65.88 80 LEU A N 1
ATOM 639 C CA . LEU A 1 80 ? 3.740 -2.562 -21.515 1.00 65.88 80 LEU A CA 1
ATOM 640 C C . LEU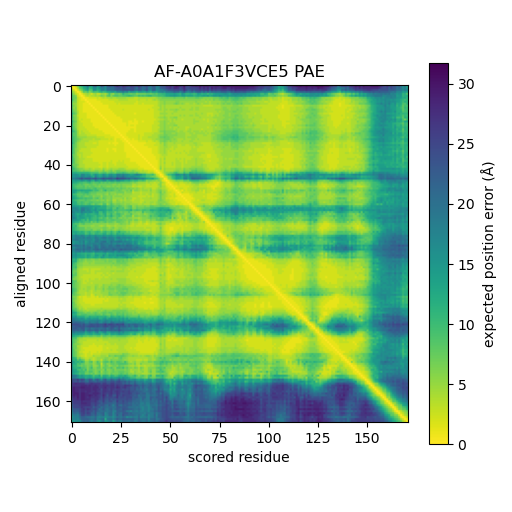 A 1 80 ? 4.246 -1.227 -20.950 1.00 65.88 80 LEU A C 1
ATOM 642 O O . LEU A 1 80 ? 3.535 -0.227 -21.015 1.00 65.88 80 LEU A O 1
ATOM 646 N N . PHE A 1 81 ? 5.466 -1.206 -20.409 1.00 69.44 81 PHE A N 1
ATOM 647 C CA . PHE A 1 81 ? 6.072 -0.032 -19.786 1.00 69.44 81 PHE A CA 1
ATOM 648 C C . PHE A 1 81 ? 7.430 0.308 -20.413 1.00 69.44 81 PHE A C 1
ATOM 650 O O . PHE A 1 81 ? 8.278 0.912 -19.760 1.00 69.44 81 PHE A O 1
ATOM 657 N N . ASN A 1 82 ? 7.666 -0.093 -21.668 1.00 65.50 82 ASN A N 1
ATOM 658 C CA . ASN A 1 82 ? 8.917 0.199 -22.363 1.00 65.50 82 ASN A CA 1
ATOM 659 C C . ASN A 1 82 ? 9.148 1.711 -22.490 1.00 65.50 82 ASN A C 1
ATOM 661 O O . ASN A 1 82 ? 8.314 2.441 -23.022 1.00 65.50 82 ASN A O 1
ATOM 665 N N . SER A 1 83 ? 10.325 2.159 -22.058 1.00 67.56 83 SER A N 1
ATOM 666 C CA . SER A 1 83 ? 10.828 3.514 -22.278 1.00 67.56 83 SER A CA 1
ATOM 667 C C . SER A 1 83 ? 12.273 3.465 -22.768 1.00 67.56 83 SER A C 1
ATOM 669 O O . SER A 1 83 ? 12.947 2.443 -22.647 1.00 67.56 83 SER A O 1
ATOM 671 N N . LYS A 1 84 ? 12.753 4.578 -23.332 1.00 66.00 84 LYS A N 1
ATOM 672 C CA . LYS A 1 84 ? 14.112 4.705 -23.882 1.00 66.00 84 LYS A CA 1
ATOM 673 C C . LYS A 1 84 ? 15.202 4.637 -22.804 1.00 66.00 84 LYS A C 1
ATOM 675 O O . LYS A 1 84 ? 16.348 4.365 -23.144 1.00 66.00 84 LYS A O 1
ATOM 680 N N . SER A 1 85 ? 14.860 4.867 -21.530 1.00 71.12 85 SER A N 1
ATOM 681 C CA . SER A 1 85 ? 15.784 4.742 -20.398 1.00 71.12 85 SER A CA 1
ATOM 682 C C . SER A 1 85 ? 15.159 3.998 -19.199 1.00 71.12 85 SER A C 1
ATOM 684 O O . SER A 1 85 ? 13.948 4.109 -18.974 1.00 71.12 85 SER A O 1
ATOM 686 N N . PRO A 1 86 ? 15.960 3.280 -18.380 1.00 68.44 86 PRO A N 1
ATOM 687 C CA . PRO A 1 86 ? 15.478 2.619 -17.159 1.00 68.44 86 PRO A CA 1
ATOM 688 C C . PRO A 1 86 ? 14.866 3.578 -16.125 1.00 68.44 86 PRO A C 1
ATOM 690 O O . PRO A 1 86 ? 13.889 3.237 -15.459 1.00 68.44 86 PRO A O 1
ATOM 693 N N . LYS A 1 87 ? 15.397 4.805 -16.014 1.00 69.75 87 LYS A N 1
ATOM 694 C CA . LYS A 1 87 ? 14.861 5.835 -15.105 1.00 69.75 87 LYS A CA 1
ATOM 695 C C . LYS A 1 87 ? 13.461 6.282 -15.525 1.00 69.75 87 LYS A C 1
ATOM 697 O O . LYS A 1 87 ? 12.566 6.363 -14.686 1.00 69.75 87 LYS A O 1
ATOM 702 N N . ASP A 1 88 ? 13.256 6.501 -16.822 1.00 76.75 88 ASP A N 1
ATOM 703 C CA . ASP A 1 88 ? 11.942 6.863 -17.359 1.00 76.75 88 ASP A CA 1
ATOM 704 C C . ASP A 1 88 ? 10.939 5.715 -17.199 1.00 76.75 88 ASP A C 1
ATOM 706 O O . ASP A 1 88 ? 9.768 5.949 -16.910 1.00 76.75 88 ASP A O 1
ATOM 710 N N . GLN A 1 89 ? 11.397 4.465 -17.321 1.00 77.94 89 GLN A N 1
ATOM 711 C CA . GLN A 1 89 ? 10.561 3.292 -17.073 1.00 77.94 89 GLN A CA 1
ATOM 712 C C . GLN A 1 89 ? 10.098 3.216 -15.609 1.00 77.94 89 GLN A C 1
ATOM 714 O O . GLN A 1 89 ? 8.914 2.995 -15.354 1.00 77.94 89 GLN A O 1
ATOM 719 N N . ASN A 1 90 ? 10.995 3.426 -14.640 1.00 78.75 90 ASN A N 1
ATOM 720 C CA . ASN A 1 90 ? 10.628 3.425 -13.221 1.00 78.75 90 ASN A CA 1
ATOM 721 C C . ASN A 1 90 ? 9.640 4.549 -12.879 1.00 78.75 90 ASN A C 1
ATOM 723 O O . ASN A 1 90 ? 8.720 4.326 -12.092 1.00 78.75 90 ASN A O 1
ATOM 727 N N . LYS A 1 91 ? 9.772 5.719 -13.516 1.00 83.31 91 LYS A N 1
ATOM 728 C CA . LYS A 1 91 ? 8.804 6.814 -13.385 1.00 83.31 91 LYS A CA 1
ATOM 729 C C . LYS A 1 91 ? 7.419 6.423 -13.910 1.00 83.31 91 LYS A C 1
ATOM 731 O O . LYS A 1 91 ? 6.446 6.551 -13.172 1.00 83.31 91 LYS A O 1
ATOM 736 N N . ILE A 1 92 ? 7.338 5.879 -15.129 1.00 83.62 92 ILE A N 1
ATOM 737 C CA . ILE A 1 92 ? 6.073 5.409 -15.721 1.00 83.62 92 ILE A CA 1
ATOM 738 C C . ILE A 1 92 ? 5.423 4.355 -14.817 1.00 83.62 92 ILE A C 1
ATOM 740 O O . ILE A 1 92 ? 4.224 4.393 -14.563 1.00 83.62 92 ILE A O 1
ATOM 744 N N . ILE A 1 93 ? 6.203 3.413 -14.291 1.00 82.38 93 ILE A N 1
ATOM 745 C CA . ILE A 1 93 ? 5.687 2.367 -13.400 1.00 82.38 93 ILE A CA 1
ATOM 746 C C . ILE A 1 93 ? 5.159 2.954 -12.095 1.00 82.38 93 ILE A C 1
ATOM 748 O O . ILE A 1 93 ? 4.083 2.556 -11.653 1.00 82.38 93 ILE A O 1
ATOM 752 N N . ARG A 1 94 ? 5.872 3.912 -11.495 1.00 86.12 94 ARG A N 1
ATOM 753 C CA . ARG A 1 94 ? 5.404 4.608 -10.293 1.00 86.12 94 ARG A CA 1
ATOM 754 C C . ARG A 1 94 ? 4.072 5.310 -10.542 1.00 86.12 94 ARG A C 1
ATOM 756 O O . ARG A 1 94 ? 3.160 5.162 -9.738 1.00 86.12 94 ARG A O 1
ATOM 763 N N . GLU A 1 95 ? 3.943 6.020 -11.660 1.00 88.44 95 GLU A N 1
ATOM 764 C CA . GLU A 1 95 ? 2.701 6.697 -12.054 1.00 88.44 95 GLU A CA 1
ATOM 765 C C . GLU A 1 95 ? 1.550 5.697 -12.209 1.00 88.44 95 GLU A C 1
ATOM 767 O O . GLU A 1 95 ? 0.464 5.917 -11.687 1.00 88.44 95 GLU A O 1
ATOM 772 N N . ARG A 1 96 ? 1.804 4.536 -12.814 1.00 85.56 96 ARG A N 1
ATOM 773 C CA . ARG A 1 96 ? 0.810 3.462 -12.977 1.00 85.56 96 ARG A CA 1
ATOM 774 C C . ARG A 1 96 ? 0.419 2.799 -11.661 1.00 85.56 96 ARG A C 1
ATOM 776 O O . ARG A 1 96 ? -0.742 2.436 -11.466 1.00 85.56 96 ARG A O 1
ATOM 783 N N . LEU A 1 97 ? 1.377 2.634 -10.752 1.00 85.12 97 LEU A N 1
ATOM 784 C CA . LEU A 1 97 ? 1.104 2.184 -9.391 1.00 85.12 97 LEU A CA 1
ATOM 785 C C . LEU A 1 97 ? 0.267 3.221 -8.645 1.00 85.12 97 LEU A C 1
ATOM 787 O O . LEU A 1 97 ? -0.687 2.831 -7.981 1.00 85.12 97 LEU A O 1
ATOM 791 N N . GLN A 1 98 ? 0.560 4.514 -8.803 1.00 90.56 98 GLN A N 1
ATOM 792 C CA . GLN A 1 98 ? -0.231 5.592 -8.213 1.00 90.56 98 GLN A CA 1
ATOM 793 C C . GLN A 1 98 ? -1.647 5.647 -8.801 1.00 90.56 98 GLN A C 1
ATOM 795 O O . GLN A 1 98 ? -2.600 5.734 -8.039 1.00 90.56 98 GLN A O 1
ATOM 800 N N . GLU A 1 99 ? -1.817 5.527 -10.121 1.00 88.12 99 GLU A N 1
ATOM 801 C CA . GLU A 1 99 ? -3.134 5.421 -10.771 1.00 88.12 99 GLU A CA 1
ATOM 802 C C . GLU A 1 99 ? -3.953 4.281 -10.161 1.00 88.12 99 GLU A C 1
ATOM 804 O O . GLU A 1 99 ? -5.128 4.451 -9.832 1.00 88.12 99 GLU A O 1
ATOM 809 N N . LYS A 1 100 ? -3.324 3.116 -9.960 1.00 84.94 100 LYS A N 1
ATOM 810 C CA . LYS A 1 100 ? -3.987 1.979 -9.324 1.00 84.94 100 LYS A CA 1
ATOM 811 C C . LYS A 1 100 ? -4.320 2.266 -7.859 1.00 84.94 100 LYS A C 1
ATOM 813 O O . LYS A 1 100 ? -5.431 1.962 -7.425 1.00 84.94 100 LYS A O 1
ATOM 818 N N . ALA A 1 101 ? -3.377 2.838 -7.124 1.00 86.69 101 ALA A N 1
ATOM 819 C CA . ALA A 1 101 ? -3.509 3.204 -5.721 1.00 86.69 101 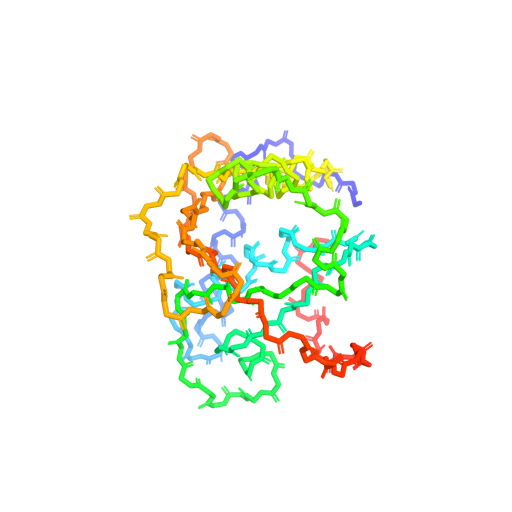ALA A CA 1
ATOM 820 C C . ALA A 1 101 ? -4.628 4.236 -5.483 1.00 86.69 101 ALA A C 1
ATOM 822 O O . ALA A 1 101 ? -5.276 4.207 -4.443 1.00 86.69 101 ALA A O 1
ATOM 823 N N . SER A 1 102 ? -4.911 5.078 -6.480 1.00 88.44 102 SER A N 1
ATOM 824 C CA . SER A 1 102 ? -5.989 6.072 -6.475 1.00 88.44 102 SER A CA 1
ATOM 825 C C . SER A 1 102 ? -7.373 5.506 -6.841 1.00 88.44 102 SER A C 1
ATOM 827 O O . SER A 1 102 ? -8.307 6.277 -7.060 1.00 88.44 102 SER A O 1
ATOM 829 N N . THR A 1 103 ? -7.537 4.180 -6.940 1.00 85.62 103 THR A N 1
ATOM 830 C CA . THR A 1 103 ? -8.863 3.576 -7.165 1.00 85.62 103 THR A CA 1
ATOM 831 C C . THR A 1 103 ? -9.756 3.845 -5.952 1.00 85.62 103 THR A C 1
ATOM 833 O O . THR A 1 103 ? -9.478 3.338 -4.869 1.00 85.62 103 THR A O 1
ATOM 836 N N . ASP A 1 104 ? -10.859 4.573 -6.135 1.00 83.75 104 ASP A N 1
ATOM 837 C CA . ASP A 1 104 ? -11.830 4.784 -5.059 1.00 83.75 104 ASP A CA 1
ATOM 838 C C . ASP A 1 104 ? -12.622 3.495 -4.785 1.00 83.75 104 ASP A C 1
ATOM 840 O O . ASP A 1 104 ? -13.454 3.059 -5.585 1.00 83.75 104 ASP A O 1
ATOM 844 N N . LEU A 1 105 ? -12.351 2.876 -3.635 1.00 82.25 105 LEU A N 1
ATOM 845 C CA . LEU A 1 105 ? -13.077 1.710 -3.125 1.00 82.25 105 LEU A CA 1
ATOM 846 C C . LEU A 1 105 ? -14.173 2.091 -2.115 1.00 82.25 105 LEU A C 1
ATOM 848 O O . LEU A 1 105 ? -14.845 1.215 -1.565 1.00 82.25 105 LEU A O 1
ATOM 852 N N . SER A 1 106 ? -14.385 3.393 -1.891 1.00 84.12 106 SER A N 1
ATOM 853 C CA . SER A 1 106 ? -15.319 3.954 -0.914 1.00 84.12 106 SER A CA 1
ATOM 854 C C . SER A 1 106 ? -15.060 3.516 0.535 1.00 84.12 106 SER A C 1
ATOM 856 O O . SER A 1 106 ? -15.975 3.557 1.355 1.00 84.12 106 SER A O 1
ATOM 858 N N . ASP A 1 107 ? -13.821 3.152 0.878 1.00 82.56 107 ASP A N 1
ATOM 859 C CA . ASP A 1 107 ? -13.408 2.650 2.198 1.00 82.56 107 ASP A CA 1
ATOM 860 C C . ASP A 1 107 ? -12.412 3.574 2.931 1.00 82.56 107 ASP A C 1
ATOM 862 O O . ASP A 1 107 ? -11.714 3.137 3.838 1.00 82.56 107 ASP A O 1
ATOM 866 N N . TYR A 1 108 ? -12.385 4.870 2.580 1.00 88.06 108 TYR A N 1
ATOM 867 C CA . TYR A 1 108 ? -11.560 5.932 3.197 1.00 88.06 108 TYR A CA 1
ATOM 868 C C . TYR A 1 108 ? -10.036 5.733 3.134 1.00 88.06 108 TYR A C 1
ATOM 870 O O . TYR A 1 108 ? -9.305 6.556 3.690 1.00 88.06 108 TYR A O 1
ATOM 878 N N . PHE A 1 109 ? -9.557 4.675 2.480 1.00 88.31 109 PHE A N 1
ATOM 879 C CA . PHE A 1 109 ? -8.140 4.488 2.224 1.00 88.31 109 PHE A CA 1
ATOM 880 C C . PHE A 1 109 ? -7.666 5.425 1.119 1.00 88.31 109 PHE A C 1
ATOM 882 O O . PHE A 1 109 ? -8.254 5.504 0.043 1.00 88.31 109 PHE A O 1
ATOM 889 N N . GLU A 1 110 ? -6.545 6.076 1.382 1.00 91.19 110 GLU A N 1
ATOM 890 C CA . GLU A 1 110 ? -5.765 6.807 0.396 1.00 91.19 110 GLU A CA 1
ATOM 891 C C . GLU A 1 110 ? -4.359 6.216 0.372 1.00 91.19 110 GLU A C 1
ATOM 893 O O . GLU A 1 110 ? -3.801 5.870 1.414 1.00 91.19 110 GLU A O 1
ATOM 898 N N . PHE A 1 111 ? -3.775 6.082 -0.812 1.00 90.94 111 PHE A N 1
ATOM 899 C CA . PHE A 1 111 ? -2.448 5.502 -0.974 1.00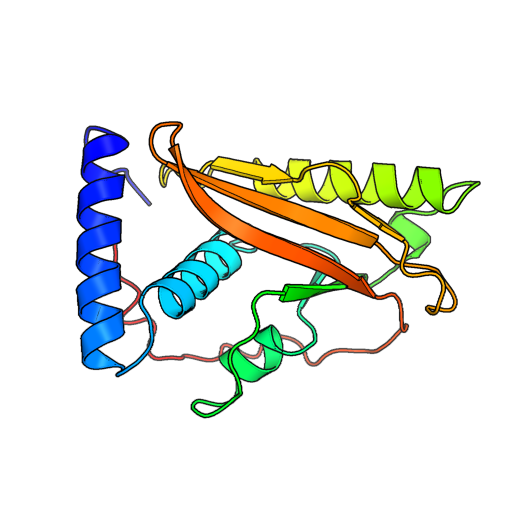 90.94 111 PHE A CA 1
ATOM 900 C C . PHE A 1 111 ? -1.549 6.445 -1.767 1.00 90.94 111 PHE A C 1
ATOM 902 O O . PHE A 1 111 ? -1.924 6.922 -2.840 1.00 90.94 111 PHE A O 1
ATOM 909 N N . ILE A 1 112 ? -0.343 6.676 -1.253 1.00 91.31 112 ILE A N 1
ATOM 910 C CA . ILE A 1 112 ? 0.677 7.513 -1.886 1.00 91.31 112 ILE A CA 1
ATOM 911 C C . ILE A 1 112 ? 1.897 6.649 -2.198 1.00 91.31 112 ILE A C 1
ATOM 913 O O . ILE A 1 112 ? 2.471 6.026 -1.303 1.00 91.31 112 ILE A O 1
ATOM 917 N N . ILE A 1 113 ? 2.297 6.625 -3.470 1.00 90.06 113 ILE A N 1
ATOM 918 C CA . ILE A 1 113 ? 3.512 5.967 -3.955 1.00 90.06 113 ILE A CA 1
ATOM 919 C C . ILE A 1 113 ? 4.592 7.035 -4.159 1.00 90.06 113 ILE A C 1
ATOM 921 O O . ILE A 1 113 ? 4.570 7.794 -5.136 1.00 90.06 113 ILE A O 1
ATOM 925 N N . GLY A 1 114 ? 5.541 7.102 -3.227 1.00 87.69 114 GLY A N 1
ATOM 926 C CA . GLY A 1 114 ? 6.624 8.081 -3.267 1.00 87.69 114 GLY A CA 1
ATOM 927 C C . GLY A 1 114 ? 7.705 7.746 -4.294 1.00 87.69 114 GLY A C 1
ATOM 928 O O . GLY A 1 114 ? 7.702 6.683 -4.919 1.00 87.69 114 GLY A O 1
ATOM 929 N N . GLU A 1 115 ? 8.635 8.682 -4.480 1.00 88.31 115 GLU A N 1
ATOM 930 C CA . GLU A 1 115 ? 9.729 8.552 -5.448 1.00 88.31 115 GLU A CA 1
ATOM 931 C C . GLU A 1 115 ? 10.643 7.354 -5.161 1.00 88.31 115 GLU A C 1
ATOM 933 O O . GLU A 1 115 ? 10.722 6.848 -4.041 1.00 88.31 115 GLU A O 1
ATOM 938 N N . GLN A 1 116 ? 11.349 6.899 -6.196 1.00 82.88 116 GLN A N 1
ATOM 939 C CA . GLN A 1 116 ? 12.290 5.791 -6.072 1.00 82.88 116 GLN A CA 1
ATOM 940 C C . GLN A 1 116 ? 13.402 6.142 -5.072 1.00 82.88 116 GLN A C 1
ATOM 942 O O . GLN A 1 116 ? 14.159 7.087 -5.282 1.00 82.88 116 GLN A O 1
ATOM 947 N N . ILE A 1 117 ? 13.531 5.347 -4.008 1.00 83.19 117 ILE A N 1
ATOM 948 C CA . ILE A 1 117 ? 14.555 5.535 -2.964 1.00 83.19 117 ILE A CA 1
ATOM 949 C C . ILE A 1 117 ? 15.769 4.621 -3.146 1.00 83.19 117 ILE A C 1
ATOM 951 O O . ILE A 1 117 ? 16.813 4.857 -2.544 1.00 83.19 117 ILE A O 1
ATOM 955 N N . LEU A 1 118 ? 15.640 3.565 -3.954 1.00 76.44 118 LEU A N 1
ATOM 956 C CA . LEU A 1 118 ? 16.738 2.654 -4.265 1.00 76.44 118 LEU A CA 1
ATOM 957 C C . LEU A 1 118 ? 16.614 2.135 -5.695 1.00 76.44 118 LEU A C 1
ATOM 959 O O . LEU A 1 118 ? 15.536 1.698 -6.111 1.00 76.44 118 LEU A O 1
ATOM 963 N N . ASP A 1 119 ? 17.730 2.160 -6.415 1.00 69.62 119 ASP A N 1
ATOM 964 C CA . ASP A 1 119 ? 17.888 1.512 -7.713 1.00 69.62 119 ASP A CA 1
ATOM 965 C C . ASP A 1 119 ? 18.431 0.097 -7.532 1.00 69.62 119 ASP A C 1
ATOM 967 O O . ASP A 1 119 ? 19.468 -0.110 -6.898 1.00 69.62 119 ASP A O 1
ATOM 971 N N . LEU A 1 120 ? 17.697 -0.888 -8.041 1.00 67.44 120 LEU A N 1
ATOM 972 C CA . LEU A 1 120 ? 18.084 -2.291 -7.969 1.00 67.44 120 LEU A CA 1
ATOM 973 C C . LEU A 1 120 ? 18.867 -2.620 -9.240 1.00 67.44 120 LEU A C 1
ATOM 975 O O . LEU A 1 120 ? 18.333 -3.147 -10.213 1.00 67.44 120 LEU A O 1
ATOM 979 N N . THR A 1 121 ? 20.156 -2.288 -9.219 1.00 58.56 121 THR A N 1
ATOM 980 C CA . THR A 1 121 ? 21.072 -2.439 -10.361 1.00 58.56 121 THR A CA 1
ATOM 981 C C . THR A 1 121 ? 21.460 -3.891 -10.659 1.00 58.56 121 THR A C 1
ATOM 983 O O . THR A 1 121 ? 22.022 -4.170 -11.713 1.00 58.56 121 THR A O 1
ATOM 986 N N . ALA A 1 122 ? 21.153 -4.827 -9.753 1.00 57.56 122 ALA A N 1
ATOM 987 C CA . ALA A 1 122 ? 21.487 -6.247 -9.888 1.00 57.56 122 ALA A CA 1
ATOM 988 C C . ALA A 1 122 ? 20.470 -7.067 -10.713 1.00 57.56 122 ALA A C 1
ATOM 990 O O . ALA A 1 122 ? 20.725 -8.237 -10.992 1.00 57.56 122 ALA A O 1
ATOM 991 N N . ALA A 1 123 ? 19.325 -6.490 -11.097 1.00 57.88 123 ALA A N 1
ATOM 992 C CA . ALA A 1 123 ? 18.329 -7.168 -11.927 1.00 57.88 123 ALA A CA 1
ATOM 993 C C . ALA A 1 123 ? 18.616 -6.932 -13.429 1.00 57.88 123 ALA A C 1
ATOM 995 O O . ALA A 1 123 ? 18.873 -5.787 -13.805 1.00 57.88 123 ALA A O 1
ATOM 996 N N . PRO A 1 124 ? 18.518 -7.953 -14.310 1.00 55.59 124 PRO A N 1
ATOM 997 C CA . PRO A 1 124 ? 18.848 -7.832 -15.740 1.00 55.59 124 PRO A CA 1
ATOM 998 C C . PRO A 1 124 ? 18.099 -6.713 -16.479 1.00 55.59 124 PRO A C 1
ATOM 1000 O O . PRO A 1 124 ? 18.624 -6.136 -17.427 1.00 55.59 124 PRO A O 1
ATOM 1003 N N . TYR A 1 125 ? 16.883 -6.397 -16.026 1.00 57.50 125 TYR A N 1
ATOM 1004 C CA . TYR A 1 125 ? 16.020 -5.346 -16.577 1.00 57.50 125 TYR A CA 1
ATOM 1005 C C . TYR A 1 125 ? 15.761 -4.208 -15.570 1.00 57.50 125 TYR A C 1
ATOM 1007 O O . TYR A 1 125 ? 14.843 -3.405 -15.743 1.00 57.50 125 TYR A O 1
ATOM 1015 N N . GLY A 1 126 ? 16.585 -4.132 -14.519 1.00 66.50 126 GLY A N 1
ATOM 1016 C CA . GLY A 1 126 ? 16.487 -3.152 -13.444 1.00 66.50 126 GLY A CA 1
ATOM 1017 C C . GLY A 1 126 ? 15.360 -3.421 -12.445 1.00 66.50 126 GLY A C 1
ATOM 1018 O O . GLY A 1 126 ? 14.635 -4.417 -12.503 1.00 66.50 126 GLY A O 1
ATOM 1019 N N . GLY A 1 127 ? 15.220 -2.506 -11.493 1.00 73.50 127 GLY A N 1
ATOM 1020 C CA . GLY A 1 127 ? 14.193 -2.551 -10.464 1.00 73.50 127 GLY A CA 1
ATOM 1021 C C . GLY A 1 127 ? 14.260 -1.314 -9.581 1.00 73.50 127 GLY A C 1
ATOM 1022 O O . GLY A 1 127 ? 15.234 -0.564 -9.604 1.00 73.50 127 GLY A O 1
ATOM 1023 N N . GLY A 1 128 ? 13.214 -1.081 -8.800 1.00 81.06 128 GLY A N 1
ATOM 1024 C CA . GLY A 1 128 ? 13.139 0.096 -7.945 1.00 81.06 128 GLY A CA 1
ATOM 1025 C C . GLY A 1 128 ? 12.409 -0.193 -6.652 1.00 81.06 128 GLY A C 1
ATOM 1026 O O . GLY A 1 128 ? 11.448 -0.967 -6.642 1.00 81.06 128 GLY A O 1
ATOM 1027 N N . ARG A 1 129 ? 12.879 0.434 -5.571 1.00 83.88 129 ARG A N 1
ATOM 1028 C CA . ARG A 1 129 ? 12.171 0.487 -4.292 1.00 83.88 129 ARG A CA 1
ATOM 1029 C C . ARG A 1 129 ? 11.421 1.807 -4.194 1.00 83.88 129 ARG A C 1
ATOM 1031 O O . ARG A 1 129 ? 12.039 2.869 -4.276 1.00 83.88 129 ARG A O 1
ATOM 1038 N N . PHE A 1 130 ? 10.119 1.724 -3.967 1.00 86.31 130 PHE A N 1
ATOM 1039 C CA . PHE A 1 130 ? 9.227 2.866 -3.808 1.00 86.31 130 PHE A CA 1
ATOM 1040 C C . PHE A 1 130 ? 8.595 2.814 -2.414 1.00 86.31 130 PHE A C 1
ATOM 1042 O O . PHE A 1 130 ? 8.082 1.760 -2.023 1.00 86.31 130 PHE A O 1
ATOM 1049 N N . PRO A 1 131 ? 8.636 3.899 -1.628 1.00 88.44 131 PRO A N 1
ATOM 1050 C CA . PRO A 1 131 ? 7.894 3.968 -0.383 1.00 88.44 131 PRO A CA 1
ATOM 1051 C C . PRO A 1 131 ? 6.396 4.059 -0.689 1.00 88.44 131 PRO A C 1
ATOM 1053 O O . PRO A 1 131 ? 5.976 4.730 -1.632 1.00 88.44 131 PRO A O 1
ATOM 1056 N N . VAL A 1 132 ? 5.599 3.372 0.120 1.00 88.69 132 VAL A N 1
ATOM 1057 C CA . VAL A 1 132 ? 4.141 3.391 0.037 1.00 88.69 132 VAL A CA 1
ATOM 1058 C C . VAL A 1 132 ? 3.590 3.822 1.380 1.00 88.69 132 VAL A C 1
ATOM 1060 O O . VAL A 1 132 ? 3.887 3.204 2.406 1.00 88.69 132 VAL A O 1
ATOM 1063 N N . GLU A 1 133 ? 2.763 4.856 1.359 1.00 90.31 133 GLU A N 1
ATOM 1064 C CA . GLU A 1 133 ? 2.026 5.333 2.519 1.00 90.31 133 GLU A CA 1
ATOM 1065 C C . GLU A 1 133 ? 0.543 5.045 2.334 1.00 90.31 133 GLU A C 1
ATOM 1067 O O . GLU A 1 133 ? -0.039 5.377 1.305 1.00 90.31 133 GLU A O 1
ATOM 1072 N N . ALA A 1 134 ? -0.064 4.422 3.339 1.00 89.69 134 ALA A N 1
ATOM 1073 C CA . ALA A 1 134 ? -1.503 4.235 3.423 1.00 89.69 134 ALA A CA 1
ATOM 1074 C C . ALA A 1 134 ? -2.053 5.212 4.458 1.00 89.69 134 ALA A C 1
ATOM 1076 O O . ALA A 1 134 ? -1.660 5.172 5.631 1.00 89.69 134 ALA A O 1
ATOM 1077 N N . LEU A 1 135 ? -2.953 6.083 4.028 1.00 89.62 135 LEU A N 1
ATOM 1078 C CA . LEU A 1 135 ? -3.544 7.139 4.825 1.00 89.62 135 LEU A CA 1
ATOM 1079 C C . LEU A 1 135 ? -5.028 6.879 5.041 1.00 89.62 135 LEU A C 1
ATOM 1081 O O . LEU A 1 135 ? -5.726 6.351 4.178 1.00 89.62 135 LEU A O 1
ATOM 1085 N N . ILE A 1 136 ? -5.496 7.277 6.220 1.00 90.06 136 ILE A N 1
ATOM 1086 C CA . ILE A 1 136 ? -6.914 7.345 6.561 1.00 90.06 136 ILE A CA 1
ATOM 1087 C C . ILE A 1 136 ? -7.101 8.613 7.390 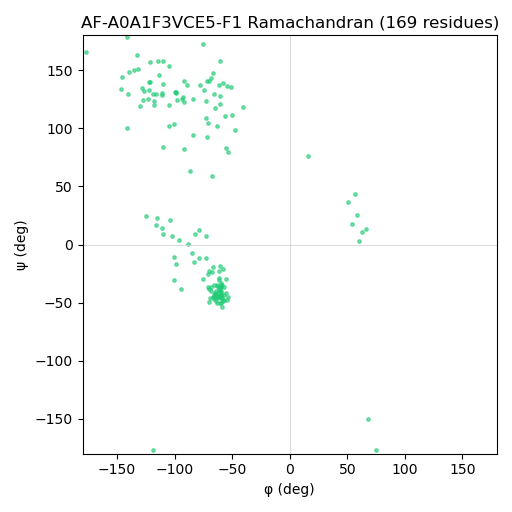1.00 90.06 136 ILE A C 1
ATOM 1089 O O . ILE A 1 136 ? -6.371 8.830 8.368 1.00 90.06 136 ILE A O 1
ATOM 1093 N N . ASP A 1 137 ? -8.075 9.453 7.021 1.00 89.75 137 ASP A N 1
ATOM 1094 C CA . ASP A 1 137 ? -8.292 10.755 7.679 1.00 89.75 137 ASP A CA 1
ATOM 1095 C C . ASP A 1 137 ? -7.007 11.612 7.627 1.00 89.75 137 ASP A C 1
ATOM 1097 O O . ASP A 1 137 ? -6.560 12.150 8.639 1.00 89.75 137 ASP A O 1
ATOM 1101 N N . SER A 1 138 ? -6.356 11.627 6.452 1.00 86.25 138 SER A N 1
ATOM 1102 C CA . SER A 1 138 ? -5.098 12.337 6.151 1.00 86.25 138 SER A CA 1
ATOM 1103 C C . SER A 1 138 ? -3.926 12.036 7.095 1.00 86.25 138 SER A C 1
ATOM 1105 O O . SER A 1 138 ? -2.953 12.786 7.143 1.00 86.25 138 SER A O 1
ATOM 1107 N N . LYS A 1 139 ? -3.988 10.936 7.855 1.00 85.50 139 LYS A N 1
ATOM 1108 C CA . LYS A 1 139 ? -2.877 10.463 8.684 1.00 85.50 139 LYS A CA 1
ATOM 1109 C C . LYS A 1 139 ? -2.315 9.182 8.110 1.00 85.50 139 LYS A C 1
ATOM 1111 O O . LYS A 1 139 ? -3.065 8.226 7.888 1.00 85.50 139 LYS A O 1
ATOM 1116 N N . THR A 1 140 ? -0.995 9.145 7.959 1.00 81.75 140 THR A N 1
ATOM 1117 C CA . THR A 1 140 ? -0.263 7.920 7.645 1.00 81.75 140 THR A CA 1
ATOM 1118 C C . THR A 1 140 ? -0.578 6.889 8.713 1.00 81.75 140 THR A C 1
ATOM 1120 O O . THR A 1 140 ? -0.238 7.033 9.887 1.00 81.75 140 THR A O 1
ATOM 1123 N N . THR A 1 141 ? -1.308 5.870 8.292 1.00 78.44 141 THR A N 1
ATOM 1124 C CA . THR A 1 141 ? -1.712 4.766 9.147 1.00 78.44 141 THR A CA 1
ATOM 1125 C C . THR A 1 141 ? -0.698 3.636 8.995 1.00 78.44 141 THR A C 1
ATOM 1127 O O . THR A 1 141 ? -0.312 3.040 10.000 1.00 78.44 141 THR A O 1
ATOM 1130 N N . PHE A 1 142 ? -0.194 3.398 7.773 1.00 81.19 142 PHE A N 1
ATOM 1131 C CA . PHE A 1 142 ? 0.787 2.348 7.474 1.00 81.19 142 PHE A CA 1
ATOM 1132 C C . PHE A 1 142 ? 1.849 2.819 6.477 1.00 81.19 142 PHE A C 1
ATOM 1134 O O . PHE A 1 142 ? 1.553 3.583 5.561 1.00 81.19 142 PHE A O 1
ATOM 1141 N N . THR A 1 143 ? 3.063 2.286 6.613 1.00 76.38 143 THR A N 1
ATOM 1142 C CA . THR A 1 143 ? 4.151 2.481 5.647 1.00 76.38 143 THR A CA 1
ATOM 1143 C C . THR A 1 143 ? 4.722 1.127 5.253 1.00 76.38 143 THR A C 1
ATOM 1145 O O . THR A 1 143 ? 4.977 0.274 6.111 1.00 76.38 143 THR A O 1
ATOM 1148 N N . CYS A 1 144 ? 4.938 0.920 3.960 1.00 76.56 144 CYS A N 1
ATOM 1149 C CA . CYS A 1 144 ? 5.685 -0.220 3.445 1.00 76.56 144 CYS A CA 1
ATOM 1150 C C . CYS A 1 144 ? 6.563 0.199 2.264 1.00 76.56 144 CYS A C 1
ATOM 1152 O O . CYS A 1 144 ? 6.624 1.371 1.888 1.00 76.56 144 CYS A O 1
ATOM 1154 N N . CYS A 1 145 ? 7.311 -0.751 1.719 1.00 74.94 145 CYS A N 1
ATOM 1155 C CA . CYS A 1 145 ? 8.109 -0.525 0.527 1.00 74.94 145 CYS A CA 1
ATOM 1156 C C . CYS A 1 145 ? 7.687 -1.507 -0.550 1.00 74.94 145 CYS A C 1
ATOM 1158 O O . CYS A 1 145 ? 7.575 -2.702 -0.294 1.00 74.94 145 CYS A O 1
ATOM 1160 N N . LEU A 1 146 ? 7.485 -0.989 -1.749 1.00 73.81 146 LEU A N 1
ATOM 1161 C CA . LEU A 1 146 ? 7.187 -1.766 -2.934 1.00 73.81 146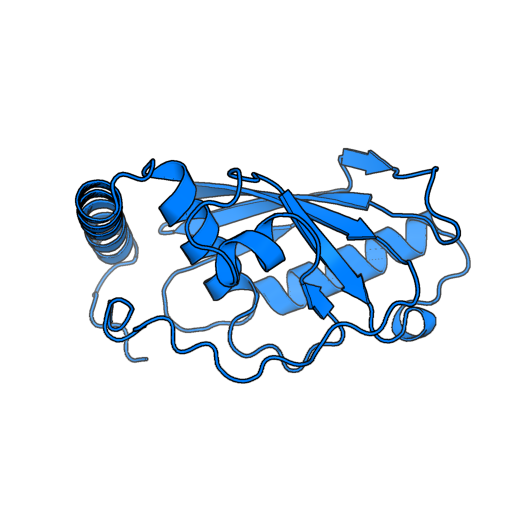 LEU A CA 1
ATOM 1162 C C . LEU A 1 146 ? 8.463 -1.923 -3.750 1.00 73.81 146 LEU A C 1
ATOM 1164 O O . LEU A 1 146 ? 9.174 -0.950 -3.998 1.00 73.81 146 LEU A O 1
ATOM 1168 N N . PHE A 1 147 ? 8.742 -3.151 -4.157 1.00 74.19 147 PHE A N 1
ATOM 1169 C CA . PHE A 1 147 ? 9.915 -3.528 -4.924 1.00 74.19 147 PHE A CA 1
ATOM 1170 C C . PHE A 1 147 ? 9.459 -4.036 -6.267 1.00 74.19 147 PHE A C 1
ATOM 1172 O O . PHE A 1 147 ? 8.612 -4.919 -6.354 1.00 74.19 147 PHE A O 1
ATOM 1179 N N . ARG A 1 148 ? 10.051 -3.503 -7.324 1.00 71.88 148 ARG A N 1
ATOM 1180 C CA . ARG A 1 148 ? 9.922 -4.084 -8.653 1.00 71.88 148 ARG A CA 1
ATOM 1181 C C . ARG A 1 148 ? 11.095 -5.025 -8.898 1.00 71.88 148 ARG A C 1
ATOM 1183 O O . ARG A 1 148 ? 12.237 -4.575 -8.849 1.00 71.88 148 ARG A O 1
ATOM 1190 N N . HIS A 1 149 ? 10.803 -6.275 -9.243 1.00 68.12 149 HIS A N 1
ATOM 1191 C CA . HIS A 1 149 ? 11.784 -7.229 -9.749 1.00 68.12 149 HIS A CA 1
ATOM 1192 C C . HIS A 1 149 ? 11.282 -7.836 -11.066 1.00 68.12 149 HIS A C 1
ATOM 1194 O O . HIS A 1 149 ? 10.166 -8.351 -11.139 1.00 68.12 149 HIS A O 1
ATOM 1200 N N . ASP A 1 150 ? 12.085 -7.726 -12.122 1.00 62.38 150 ASP A N 1
ATOM 1201 C CA . ASP A 1 150 ? 11.720 -8.132 -13.479 1.00 62.38 150 ASP A CA 1
ATOM 1202 C C . ASP A 1 150 ? 12.530 -9.370 -13.887 1.00 62.38 150 ASP A C 1
ATOM 1204 O O . ASP A 1 150 ? 13.620 -9.287 -14.443 1.00 62.38 150 ASP A O 1
ATOM 1208 N N . ASP A 1 151 ? 12.035 -10.540 -13.491 1.00 54.75 151 ASP A N 1
ATOM 1209 C CA . ASP A 1 151 ? 12.677 -11.845 -13.692 1.00 54.75 151 ASP A CA 1
ATOM 1210 C C . ASP A 1 151 ? 11.947 -12.739 -14.710 1.00 54.75 151 ASP A C 1
ATOM 1212 O O . ASP A 1 151 ? 12.285 -13.907 -14.850 1.00 54.75 151 ASP A O 1
ATOM 1216 N N . GLY A 1 152 ? 10.948 -12.235 -15.446 1.00 47.47 152 GLY A N 1
ATOM 1217 C CA . GLY A 1 152 ? 10.284 -13.006 -16.514 1.00 47.47 152 GLY A CA 1
ATOM 1218 C C . GLY A 1 152 ? 9.539 -14.277 -16.062 1.00 47.47 152 GLY A C 1
ATOM 1219 O O . GLY A 1 152 ? 9.127 -15.079 -16.898 1.00 47.47 152 GLY A O 1
ATOM 1220 N N . VAL A 1 153 ? 9.347 -14.490 -14.755 1.00 39.56 153 VAL A N 1
ATOM 1221 C CA . VAL A 1 153 ? 8.789 -15.748 -14.230 1.00 39.56 153 VAL A CA 1
ATOM 1222 C C . VAL A 1 153 ? 7.267 -15.710 -14.064 1.00 39.56 153 VAL A C 1
ATOM 1224 O O . VAL A 1 153 ? 6.716 -14.863 -13.352 1.00 39.56 153 VAL A O 1
ATOM 1227 N N . LEU A 1 154 ? 6.628 -16.724 -14.662 1.00 29.05 154 LEU A N 1
ATOM 1228 C CA . LEU A 1 154 ? 5.275 -17.216 -14.407 1.00 29.05 154 LEU A CA 1
ATOM 1229 C C . LEU A 1 154 ? 5.065 -17.451 -12.905 1.00 29.05 154 LEU A C 1
ATOM 1231 O O . LEU A 1 154 ? 5.616 -18.387 -12.329 1.00 29.05 154 LEU A O 1
ATOM 1235 N N . LEU A 1 155 ? 4.218 -16.642 -12.276 1.00 29.56 155 LEU A N 1
ATOM 1236 C CA . LEU A 1 155 ? 3.676 -16.987 -10.968 1.00 29.56 155 LEU A CA 1
ATOM 1237 C C . LEU A 1 155 ? 2.284 -17.564 -11.123 1.00 29.56 155 LEU A C 1
ATOM 1239 O O . LEU A 1 155 ? 1.423 -16.988 -11.789 1.00 29.56 155 LEU A O 1
ATOM 1243 N N . VAL A 1 156 ? 2.101 -18.694 -10.448 1.00 26.28 156 VAL A N 1
ATOM 1244 C CA . VAL A 1 156 ? 0.831 -19.382 -10.242 1.00 26.28 156 VAL A CA 1
ATOM 1245 C C . VAL A 1 156 ? -0.271 -18.363 -9.955 1.00 26.28 156 VAL A C 1
ATOM 1247 O O . VAL A 1 156 ? -0.207 -17.612 -8.979 1.00 26.28 156 VAL A O 1
ATOM 1250 N N . ILE A 1 157 ? -1.257 -18.354 -10.853 1.00 26.92 157 ILE A N 1
ATOM 1251 C CA . ILE A 1 157 ? -2.499 -17.595 -10.754 1.00 26.92 157 ILE A CA 1
ATOM 1252 C C . ILE A 1 157 ? -3.166 -17.938 -9.421 1.00 26.92 157 ILE A C 1
ATOM 1254 O O . ILE A 1 157 ? -3.232 -19.103 -9.036 1.00 26.92 157 ILE A O 1
ATOM 1258 N N . PHE A 1 158 ? -3.661 -16.905 -8.737 1.00 30.16 158 PHE A N 1
ATOM 1259 C CA . PHE A 1 158 ? -4.527 -17.006 -7.569 1.00 30.16 158 PHE A CA 1
ATOM 1260 C C . PHE A 1 158 ? -5.671 -17.994 -7.830 1.00 30.16 158 PHE A C 1
ATOM 1262 O O . PHE A 1 158 ? -6.705 -17.630 -8.386 1.00 30.16 158 PHE A O 1
ATOM 1269 N N . GLN A 1 159 ? -5.529 -19.232 -7.365 1.00 24.98 159 GLN A N 1
ATOM 1270 C CA . GLN A 1 159 ? -6.690 -20.006 -6.973 1.00 24.98 159 GLN A CA 1
ATOM 1271 C C . GLN A 1 159 ? -6.987 -19.583 -5.546 1.00 24.98 159 GLN A C 1
ATOM 1273 O O . GLN A 1 159 ? -6.324 -20.037 -4.621 1.00 24.98 159 GLN A O 1
ATOM 1278 N N . LYS A 1 160 ? -7.896 -18.604 -5.436 1.00 28.92 160 LYS A N 1
ATOM 1279 C CA . LYS A 1 160 ? -8.772 -18.333 -4.294 1.00 28.92 160 LYS A CA 1
ATOM 1280 C C . LYS A 1 160 ? -8.297 -19.058 -3.030 1.00 28.92 160 LYS A C 1
ATOM 1282 O O . LYS A 1 160 ? -8.864 -20.085 -2.662 1.00 28.92 160 LYS A O 1
ATOM 1287 N N . LEU A 1 161 ? -7.238 -18.552 -2.390 1.00 27.47 161 LEU A N 1
ATOM 1288 C CA . LEU A 1 161 ? -6.990 -18.953 -1.019 1.00 27.47 161 LEU A CA 1
ATOM 1289 C C . LEU A 1 161 ? -8.092 -18.240 -0.249 1.00 27.47 161 LEU A C 1
ATOM 1291 O O . LEU A 1 161 ? -7.968 -17.073 0.117 1.00 27.47 161 LEU A O 1
ATOM 1295 N N . TYR A 1 162 ? -9.203 -18.952 -0.074 1.00 29.50 162 TYR A N 1
ATOM 1296 C CA . TYR A 1 162 ? -9.924 -18.880 1.175 1.00 29.50 162 TYR A CA 1
ATOM 1297 C C . TYR A 1 162 ? -8.883 -19.203 2.270 1.00 29.50 162 TYR A C 1
ATOM 1299 O O . TYR A 1 162 ? -8.783 -20.317 2.762 1.00 29.50 162 TYR A O 1
ATOM 1307 N N . ILE A 1 163 ? -8.062 -18.215 2.645 1.00 27.39 163 ILE A N 1
ATOM 1308 C CA . ILE A 1 163 ? -8.012 -17.895 4.067 1.00 27.39 163 ILE A CA 1
ATOM 1309 C C . ILE A 1 163 ? -9.486 -17.731 4.416 1.00 27.39 163 ILE A C 1
ATOM 1311 O O . ILE A 1 163 ? -10.192 -17.136 3.606 1.00 27.39 163 ILE A O 1
ATOM 1315 N N . ASP A 1 164 ? -9.988 -18.268 5.516 1.00 27.20 164 ASP A N 1
ATOM 1316 C CA . ASP A 1 164 ? -11.285 -17.834 6.030 1.00 27.20 164 ASP A CA 1
ATOM 1317 C C . ASP A 1 164 ? -11.249 -16.304 6.227 1.00 27.20 164 ASP A C 1
ATOM 1319 O O . ASP A 1 164 ? -10.979 -15.766 7.299 1.00 27.20 164 ASP A O 1
ATOM 1323 N N . VAL A 1 165 ? -11.481 -15.576 5.137 1.00 34.75 165 VAL A N 1
ATOM 1324 C CA . VAL A 1 165 ? -11.748 -14.151 5.044 1.00 34.75 165 VAL A CA 1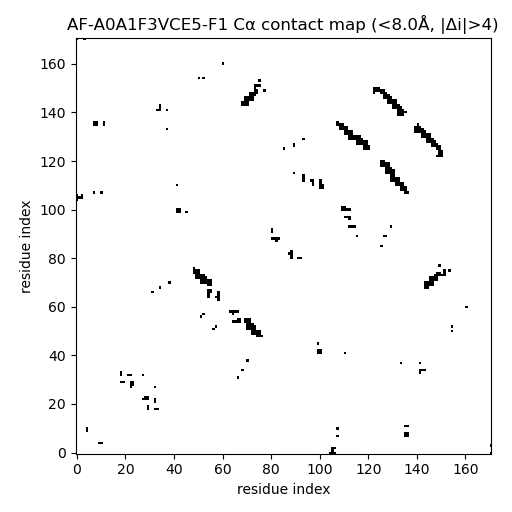
ATOM 1325 C C . VAL A 1 165 ? -13.207 -13.902 5.409 1.00 34.75 165 VAL A C 1
ATOM 1327 O O . VAL A 1 165 ? -13.665 -12.772 5.318 1.00 34.75 165 VAL A O 1
ATOM 1330 N N . ASP A 1 166 ? -13.890 -14.897 5.980 1.00 27.41 166 ASP A N 1
ATOM 1331 C CA . ASP A 1 166 ? -14.990 -14.660 6.912 1.00 27.41 166 ASP A CA 1
ATOM 1332 C C . ASP A 1 166 ? -14.517 -13.820 8.116 1.00 27.41 166 ASP A C 1
ATOM 1334 O O . ASP A 1 166 ? -15.307 -13.091 8.709 1.00 27.41 166 ASP A O 1
ATOM 1338 N N . CYS A 1 167 ? -13.207 -13.789 8.412 1.00 29.69 167 CYS A N 1
ATOM 1339 C CA . CYS A 1 167 ? -12.621 -12.809 9.336 1.00 29.69 167 CYS A CA 1
ATOM 1340 C C . CYS A 1 167 ? -12.403 -11.407 8.729 1.00 29.69 167 CYS A C 1
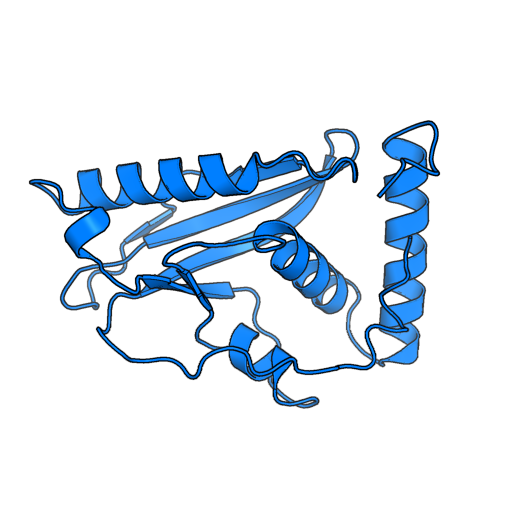ATOM 1342 O O . CYS A 1 167 ? -12.096 -10.479 9.475 1.00 29.69 167 CYS A O 1
ATOM 1344 N N . PHE A 1 168 ? -12.532 -11.248 7.406 1.00 36.75 168 PHE A N 1
ATOM 1345 C CA . PHE A 1 168 ? -12.397 -9.988 6.662 1.00 36.75 168 PHE A CA 1
ATOM 1346 C C . PHE A 1 168 ? -13.723 -9.477 6.073 1.00 36.75 168 PHE A C 1
ATOM 1348 O O . PHE A 1 168 ? -13.709 -8.479 5.352 1.00 36.75 168 PHE A O 1
ATOM 1355 N N . ASN A 1 169 ? -14.863 -10.027 6.513 1.00 31.91 169 ASN A N 1
ATOM 1356 C CA . ASN A 1 169 ? -16.096 -9.250 6.715 1.00 31.91 169 ASN A CA 1
ATOM 1357 C C . ASN A 1 169 ? -15.880 -8.269 7.879 1.00 31.91 169 ASN A C 1
ATOM 1359 O O . ASN A 1 169 ? -16.516 -8.346 8.929 1.00 31.91 169 ASN A O 1
ATOM 1363 N N . ILE A 1 170 ? -14.882 -7.397 7.736 1.00 42.72 170 ILE A N 1
ATOM 1364 C CA . ILE A 1 170 ? -14.658 -6.315 8.687 1.00 42.72 170 ILE A CA 1
ATOM 1365 C C . ILE A 1 170 ? -15.557 -5.131 8.344 1.00 42.72 170 ILE A C 1
ATOM 1367 O O . ILE A 1 170 ? -15.746 -4.349 9.253 1.00 42.72 170 ILE A O 1
ATOM 1371 N N . PHE A 1 171 ? -16.165 -5.069 7.147 1.00 39.72 171 PHE A N 1
ATOM 1372 C CA . PHE A 1 171 ? -17.351 -4.282 6.756 1.00 39.72 171 PHE A CA 1
ATOM 1373 C C . PHE A 1 171 ? -17.972 -4.898 5.497 1.00 39.72 171 PHE A C 1
ATOM 1375 O O . PHE A 1 171 ? -17.195 -5.542 4.755 1.00 39.72 171 PHE A O 1
#

Radius of gyration: 16.57 Å; Cα contacts (8 Å, |Δi|>4): 234; chains: 1; bounding box: 43×33×44 Å

Nearest PDB structures (foldseek):
  6y5u-assembly1_A  TM=6.666E-01  e=6.486E-08  Mycobacterium tuberculosis H37Rv
  4zi4-assembly1_A  TM=6.657E-01  e=4.679E-01  Yersinia enterocolitica
  3u96-assembly1_A  TM=4.488E-01  e=3.458E-01  Yersinia enterocolitica
  4zn5-assembly1_A  TM=4.503E-01  e=3.458E-01  Yersinia enterocolitica
  4az1-assembly1_B  TM=5.966E-01  e=1.092E+00  Trypanosoma cruzi

pLDDT: mean 73.2, std 17.82, range [24.98, 91.31]

Solvent-accessible surface area (backbone atoms only — not comparable to full-atom values): 10084 Å² total; per-residue (Å²): 110,81,67,87,53,95,44,46,58,58,43,45,50,55,49,55,56,49,44,45,52,51,13,59,77,68,76,44,55,48,71,57,50,51,50,50,54,54,52,52,58,56,55,56,90,63,91,58,59,69,39,76,33,64,51,45,48,42,46,79,76,35,94,84,49,71,89,61,72,45,45,31,32,28,56,78,57,65,73,85,54,68,56,100,42,74,71,57,24,53,50,53,49,47,52,53,50,33,58,52,33,63,57,87,67,61,74,59,71,43,48,47,64,50,70,75,78,42,78,37,80,89,38,96,75,34,32,37,32,24,44,32,39,36,25,38,64,91,35,78,74,46,77,42,36,38,31,42,48,57,75,87,72,90,70,84,74,85,73,78,76,74,58,79,51,79,74,60,66,76,117

Sequence (171 aa):
MKKEYKTSRDFRNALLDKLKQVAFAQQKSVQRIQRQVASDRLFTGAKAPWILKGGHALELRIQNSRATKDLDLALKDAKLFNSKSPKDQNKIIRERLQEKASTDLSDYFEFIIGEQILDLTAAPYGGGRFPVEALIDSKTTFTCCLFRHDDGVLLVIFQKLYIDVDCFNIF